Protein AF-A0A956VAQ2-F1 (afdb_monomer_lite)

Foldseek 3Di:
DVQLVLLLVLLCVVQVDDQDPLLVVFAPQWAPWADERNKIWTWHQDDVGIKIWMWGCDPNDIAIAIQDPPRQPGDDSPSSSVSNNCNVPVVNHYYQDAQDLVRDDDVVSLVSNLVNDAPVRLQVLCVVLVHHCCNLCVVVVHHSVVSVVLRSCVVNVHDDPCRSVSVVSSSVCSVPVRPD

Structure (mmCIF, N/CA/C/O backbone):
data_AF-A0A956VAQ2-F1
#
_entry.id   AF-A0A956VAQ2-F1
#
loop_
_atom_site.group_PDB
_atom_site.id
_atom_site.type_symbol
_atom_site.label_atom_id
_atom_site.label_alt_id
_atom_site.label_comp_id
_atom_site.label_asym_id
_atom_site.label_entity_id
_atom_site.label_seq_id
_atom_site.pdbx_PDB_ins_code
_atom_site.Cartn_x
_atom_site.Cartn_y
_atom_site.Cartn_z
_atom_site.occupancy
_atom_site.B_iso_or_equiv
_atom_site.auth_seq_id
_atom_site.auth_comp_id
_atom_site.auth_asym_id
_atom_site.auth_atom_id
_atom_site.pdbx_PDB_model_num
ATOM 1 N N . MET A 1 1 ? -11.933 0.840 -15.851 1.00 62.62 1 MET A N 1
ATOM 2 C CA . MET A 1 1 ? -11.370 1.275 -17.155 1.00 62.62 1 MET A CA 1
ATOM 3 C C . MET A 1 1 ? -10.755 2.674 -17.082 1.00 62.62 1 MET A C 1
ATOM 5 O O . MET A 1 1 ? -9.579 2.789 -17.390 1.00 62.62 1 MET A O 1
ATOM 9 N N . LEU A 1 2 ? -11.475 3.710 -16.623 1.00 76.31 2 LEU A N 1
ATOM 10 C CA . LEU A 1 2 ? -10.918 5.071 -16.467 1.00 76.31 2 LEU A CA 1
ATOM 11 C C . LEU A 1 2 ? -9.720 5.136 -15.500 1.00 76.31 2 LEU A C 1
ATOM 13 O O . LEU A 1 2 ? -8.698 5.720 -15.843 1.00 76.31 2 LEU A O 1
ATOM 17 N N . ASP A 1 3 ? -9.807 4.463 -14.349 1.00 82.88 3 ASP A N 1
ATOM 18 C CA . ASP A 1 3 ? -8.720 4.415 -13.356 1.00 82.88 3 ASP A CA 1
ATOM 19 C C . ASP A 1 3 ? -7.416 3.830 -13.917 1.00 82.88 3 ASP A C 1
ATOM 21 O O . ASP A 1 3 ? -6.329 4.331 -13.633 1.00 82.88 3 ASP A O 1
ATOM 25 N N . LEU A 1 4 ? -7.528 2.793 -14.753 1.00 85.88 4 LEU A N 1
ATOM 26 C CA . LEU A 1 4 ? -6.386 2.150 -15.401 1.00 85.88 4 LEU A CA 1
ATOM 27 C C . LEU A 1 4 ? -5.722 3.094 -16.409 1.00 85.88 4 LEU A C 1
ATOM 29 O O . LEU A 1 4 ? -4.500 3.208 -16.427 1.00 85.88 4 LEU A O 1
ATOM 33 N N . ILE A 1 5 ? -6.527 3.791 -17.216 1.00 90.50 5 ILE A N 1
ATOM 34 C CA . ILE A 1 5 ? -6.043 4.770 -18.197 1.00 90.50 5 ILE A CA 1
ATOM 35 C C . ILE A 1 5 ? -5.336 5.926 -17.481 1.00 90.50 5 ILE A C 1
ATOM 37 O O . ILE A 1 5 ? -4.237 6.308 -17.876 1.00 90.50 5 ILE A O 1
ATOM 41 N N . ALA A 1 6 ? -5.927 6.448 -16.401 1.00 92.19 6 ALA A N 1
ATOM 42 C CA . ALA A 1 6 ? -5.331 7.517 -15.605 1.00 92.19 6 ALA A CA 1
ATOM 43 C C . ALA A 1 6 ? -3.999 7.084 -14.972 1.00 92.19 6 ALA A C 1
ATOM 45 O O . ALA A 1 6 ? -3.013 7.819 -15.040 1.00 92.19 6 ALA A O 1
ATOM 46 N N . LEU A 1 7 ? -3.944 5.871 -14.410 1.00 94.62 7 LEU A N 1
ATOM 47 C CA . LEU A 1 7 ? -2.710 5.316 -13.861 1.00 94.62 7 LEU A CA 1
ATOM 48 C C . LEU A 1 7 ? -1.641 5.142 -14.946 1.00 94.62 7 LEU A C 1
ATOM 50 O O . LEU A 1 7 ? -0.512 5.581 -14.749 1.00 94.62 7 LEU A O 1
ATOM 54 N N . ALA A 1 8 ? -1.982 4.546 -16.091 1.00 94.88 8 ALA A N 1
ATOM 55 C CA . ALA A 1 8 ? -1.051 4.358 -17.203 1.00 94.88 8 ALA A CA 1
ATOM 56 C C . ALA A 1 8 ? -0.506 5.693 -17.724 1.00 94.88 8 ALA A C 1
ATOM 58 O O . ALA A 1 8 ? 0.703 5.823 -17.904 1.00 94.88 8 ALA A O 1
ATOM 59 N N . ALA A 1 9 ? -1.363 6.705 -17.879 1.00 95.12 9 ALA A N 1
ATOM 60 C CA . ALA A 1 9 ? -0.948 8.046 -18.278 1.00 95.12 9 ALA A CA 1
ATOM 61 C C . ALA A 1 9 ? 0.031 8.670 -17.269 1.00 95.12 9 ALA A C 1
ATOM 63 O O . ALA A 1 9 ? 1.083 9.173 -17.664 1.00 95.12 9 ALA A O 1
ATOM 64 N N . ALA A 1 10 ? -0.261 8.581 -15.967 1.00 95.56 10 ALA A N 1
ATOM 65 C CA . ALA A 1 10 ? 0.625 9.095 -14.923 1.00 95.56 10 ALA A CA 1
ATOM 66 C C . ALA A 1 10 ? 1.973 8.350 -14.885 1.00 95.56 10 ALA A C 1
ATOM 68 O O . ALA A 1 10 ? 3.030 8.971 -14.747 1.00 95.56 10 ALA A O 1
ATOM 69 N N . VAL A 1 11 ? 1.953 7.021 -15.039 1.00 95.56 11 VAL A N 1
ATOM 70 C CA . VAL A 1 11 ? 3.163 6.186 -15.107 1.00 95.56 11 VAL A CA 1
ATOM 71 C C . VAL A 1 11 ? 4.004 6.564 -16.327 1.00 95.56 11 VAL A C 1
ATOM 73 O O . VAL A 1 11 ? 5.204 6.793 -16.183 1.00 95.56 11 VAL A O 1
ATOM 76 N N . GLN A 1 12 ? 3.380 6.709 -17.498 1.00 95.56 12 GLN A N 1
ATOM 77 C CA . GLN A 1 12 ? 4.039 7.110 -18.741 1.00 95.56 12 GLN A CA 1
ATOM 78 C C . GLN A 1 12 ? 4.626 8.524 -18.662 1.00 95.56 12 GLN A C 1
ATOM 80 O O . GLN A 1 12 ? 5.703 8.767 -19.202 1.00 95.56 12 GLN A O 1
ATOM 85 N N . GLN A 1 13 ? 3.949 9.453 -17.981 1.00 94.44 13 GLN A N 1
ATOM 86 C CA . GLN A 1 13 ? 4.446 10.811 -17.766 1.00 94.44 13 GLN A CA 1
ATOM 87 C C . GLN A 1 13 ? 5.703 10.814 -16.886 1.00 94.44 13 GLN A C 1
ATOM 89 O O . GLN A 1 13 ? 6.665 11.518 -17.191 1.00 94.44 13 GLN A O 1
ATOM 94 N N . ARG A 1 14 ? 5.705 10.024 -15.804 1.00 93.69 14 ARG A N 1
ATOM 95 C CA . ARG A 1 14 ? 6.823 9.964 -14.852 1.00 93.69 14 ARG A CA 1
ATOM 96 C C . ARG A 1 14 ? 8.023 9.172 -15.380 1.00 93.69 14 ARG A C 1
ATOM 98 O O . ARG A 1 14 ? 9.158 9.568 -15.131 1.00 93.69 14 ARG A O 1
ATOM 105 N N . TRP A 1 15 ? 7.782 8.077 -16.098 1.00 93.38 15 TRP A N 1
ATOM 106 C CA . TRP A 1 15 ? 8.806 7.204 -16.687 1.00 93.38 15 TRP A CA 1
ATOM 107 C C . TRP A 1 15 ? 8.694 7.179 -18.213 1.00 93.38 15 TRP A C 1
ATOM 109 O O . TRP A 1 15 ? 8.488 6.140 -18.835 1.00 93.38 15 TRP A O 1
ATOM 119 N N . SER A 1 16 ? 8.820 8.360 -18.818 1.00 91.12 16 SER A N 1
ATOM 120 C CA . SER A 1 16 ? 8.766 8.544 -20.273 1.00 91.12 16 SER A CA 1
ATOM 121 C C . SER A 1 16 ? 10.058 8.152 -20.992 1.00 91.12 16 SER A C 1
ATOM 123 O O . SER A 1 16 ? 10.037 7.836 -22.181 1.00 91.12 16 SER A O 1
ATOM 125 N N . ALA A 1 17 ? 11.185 8.174 -20.280 1.00 92.00 17 ALA A N 1
ATOM 126 C CA . ALA A 1 17 ? 12.486 7.797 -20.812 1.00 92.00 17 ALA A CA 1
ATOM 127 C C . ALA A 1 17 ? 12.613 6.277 -21.001 1.00 92.00 17 ALA A C 1
ATOM 129 O O . ALA A 1 17 ? 11.835 5.489 -20.465 1.00 92.00 17 ALA A O 1
ATOM 130 N N . ARG A 1 18 ? 13.637 5.856 -21.752 1.00 92.56 18 ARG A N 1
ATOM 131 C CA . ARG A 1 18 ? 14.011 4.437 -21.811 1.00 92.56 18 ARG A CA 1
ATOM 132 C C . ARG A 1 18 ? 14.433 3.948 -20.416 1.00 92.56 18 ARG A C 1
ATOM 134 O O . ARG A 1 18 ? 15.082 4.721 -19.708 1.00 92.56 18 ARG A O 1
ATOM 141 N N . PRO A 1 19 ? 14.140 2.682 -20.061 1.00 94.06 19 PRO A N 1
ATOM 142 C CA . PRO A 1 19 ? 14.542 2.135 -18.774 1.00 94.06 19 PRO A CA 1
ATOM 143 C C . PRO A 1 19 ? 16.055 2.217 -18.573 1.00 94.06 19 PRO A C 1
ATOM 145 O O . PRO A 1 19 ? 16.839 1.976 -19.498 1.00 94.06 19 PRO A O 1
ATOM 148 N N . SER A 1 20 ? 16.479 2.502 -17.345 1.00 94.00 20 SER A N 1
ATOM 149 C CA . SER A 1 20 ? 17.886 2.410 -16.968 1.00 94.00 20 SER A CA 1
ATOM 150 C C . SER A 1 20 ? 18.432 0.981 -17.115 1.00 94.00 20 SE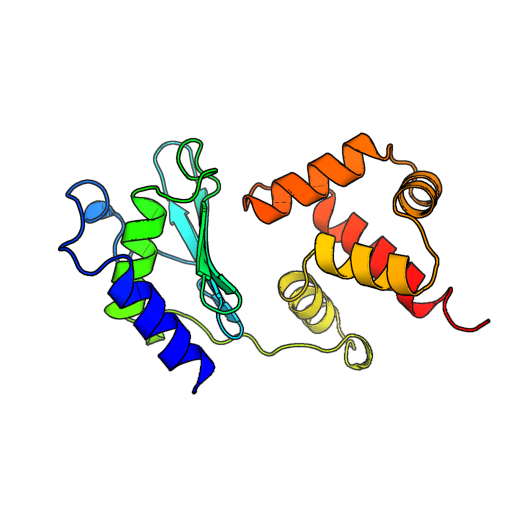R A C 1
ATOM 152 O O . SER A 1 20 ? 17.711 -0.006 -16.952 1.00 94.00 20 SER A O 1
ATOM 154 N N . ALA A 1 21 ? 19.748 0.845 -17.327 1.00 94.44 21 ALA A N 1
ATOM 155 C CA . ALA A 1 21 ? 20.405 -0.466 -17.420 1.00 94.44 21 ALA A CA 1
ATOM 156 C C . ALA A 1 21 ? 20.156 -1.350 -16.182 1.00 94.44 21 ALA A C 1
ATOM 158 O O . ALA A 1 21 ? 20.066 -2.570 -16.292 1.00 94.44 21 ALA A O 1
ATOM 159 N N . LYS A 1 22 ? 20.001 -0.732 -15.001 1.00 92.56 22 LYS A N 1
ATOM 160 C CA . LYS A 1 22 ? 19.682 -1.445 -13.756 1.00 92.56 22 LYS A CA 1
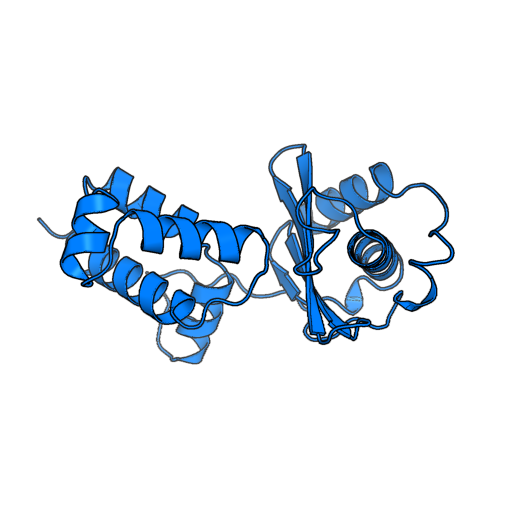ATOM 161 C C . LYS A 1 22 ? 18.226 -1.906 -13.704 1.00 92.56 22 LYS A C 1
ATOM 163 O O . LYS A 1 22 ? 17.969 -2.969 -13.154 1.00 92.56 22 LYS A O 1
ATOM 168 N N . ALA A 1 23 ? 17.285 -1.129 -14.241 1.00 95.06 23 ALA A N 1
ATOM 169 C CA . ALA A 1 23 ? 15.877 -1.518 -14.293 1.00 95.06 23 ALA A CA 1
ATOM 170 C C . ALA A 1 23 ? 15.624 -2.626 -15.320 1.00 95.06 23 ALA A C 1
ATOM 172 O O . ALA A 1 23 ? 14.800 -3.501 -15.066 1.00 95.06 23 ALA A O 1
ATOM 173 N N . GLN A 1 24 ? 16.368 -2.630 -16.431 1.00 95.62 24 GLN A N 1
ATOM 174 C CA . GLN A 1 24 ? 16.180 -3.567 -17.540 1.00 95.62 24 GLN A CA 1
ATOM 175 C C . GLN A 1 24 ? 16.145 -5.038 -17.095 1.00 95.62 24 GLN A C 1
ATOM 177 O O . GLN A 1 24 ? 15.309 -5.796 -17.576 1.00 95.62 24 GLN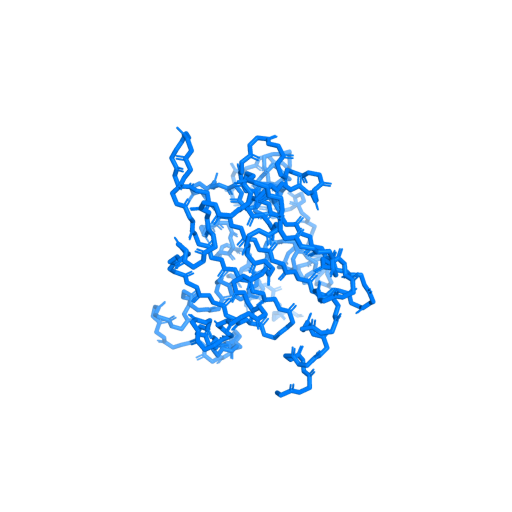 A O 1
ATOM 182 N N . GLY A 1 25 ? 17.000 -5.427 -16.141 1.00 94.81 25 GLY A N 1
ATOM 183 C CA . GLY A 1 25 ? 17.069 -6.801 -15.630 1.00 94.81 25 GLY A CA 1
ATOM 184 C C . GLY A 1 25 ? 15.843 -7.266 -14.834 1.00 94.81 25 GLY A C 1
ATOM 185 O O . GLY A 1 25 ? 15.691 -8.462 -14.611 1.00 94.81 25 GLY A O 1
ATOM 186 N N . TYR A 1 26 ? 14.964 -6.351 -14.420 1.00 96.69 26 TYR A N 1
ATOM 187 C CA . TYR A 1 26 ? 13.772 -6.658 -13.622 1.00 96.69 26 TYR A CA 1
ATOM 188 C C . TYR A 1 26 ? 12.462 -6.542 -14.411 1.00 96.69 26 TYR A C 1
ATOM 190 O O . TYR A 1 26 ? 11.412 -6.942 -13.908 1.00 96.69 26 TYR A O 1
ATOM 198 N N . ILE A 1 27 ? 12.486 -5.984 -15.625 1.00 97.12 27 ILE A N 1
ATOM 199 C CA . ILE A 1 27 ? 11.273 -5.811 -16.435 1.00 97.12 27 ILE A CA 1
ATOM 200 C C . ILE A 1 27 ? 10.696 -7.187 -16.784 1.00 97.12 27 ILE A C 1
ATOM 202 O O . ILE A 1 27 ? 11.414 -8.071 -17.247 1.00 97.12 27 ILE A O 1
ATOM 206 N N . GLY A 1 28 ? 9.399 -7.374 -16.531 1.00 95.38 28 GLY A N 1
ATOM 207 C CA . GLY A 1 28 ? 8.699 -8.645 -16.738 1.00 95.38 28 GLY A CA 1
ATOM 208 C C . GLY A 1 28 ? 8.990 -9.728 -15.689 1.00 95.38 28 GLY A C 1
ATOM 209 O O . GLY A 1 28 ? 8.401 -10.798 -15.759 1.00 95.38 28 GLY A O 1
ATOM 210 N N . GLN A 1 29 ? 9.842 -9.466 -14.690 1.00 97.00 29 GLN A N 1
ATOM 211 C CA . GLN A 1 29 ? 10.218 -10.440 -13.646 1.00 97.00 29 GLN A CA 1
ATOM 212 C C . GLN A 1 29 ? 9.331 -10.361 -12.389 1.00 97.00 29 GLN A C 1
ATOM 214 O O . GLN A 1 29 ? 9.672 -10.890 -11.328 1.00 97.00 29 GLN A O 1
ATOM 219 N N . PHE A 1 30 ? 8.209 -9.646 -12.474 1.00 97.81 30 PHE A N 1
ATOM 220 C CA . PHE A 1 30 ? 7.312 -9.424 -11.348 1.00 97.81 30 PHE A CA 1
ATOM 221 C C . PHE A 1 30 ? 6.325 -10.580 -11.174 1.00 97.81 30 PHE A C 1
ATOM 223 O O . PHE A 1 30 ? 5.754 -11.080 -12.139 1.00 97.81 30 PHE A O 1
ATOM 230 N N . PHE A 1 31 ? 6.077 -10.957 -9.923 1.00 96.75 31 PHE A N 1
ATOM 231 C CA . PHE A 1 31 ? 5.110 -11.981 -9.528 1.00 96.75 31 PHE A CA 1
ATOM 232 C C . PHE A 1 31 ? 4.206 -11.463 -8.405 1.00 96.75 31 PHE A C 1
ATOM 234 O O . PHE A 1 31 ? 4.456 -10.396 -7.844 1.00 96.75 31 PHE A O 1
ATOM 241 N N . GLU A 1 32 ? 3.131 -12.197 -8.092 1.00 94.50 32 GLU A N 1
ATOM 242 C CA . GLU A 1 32 ? 2.076 -11.724 -7.175 1.00 94.50 32 GLU A CA 1
ATOM 243 C C . GLU A 1 32 ? 1.596 -10.302 -7.531 1.00 94.50 32 GLU A C 1
ATOM 245 O O . GLU A 1 32 ? 1.492 -9.400 -6.696 1.00 94.50 32 GLU A O 1
ATOM 250 N N . THR A 1 33 ? 1.367 -10.094 -8.823 1.00 95.31 33 THR A N 1
ATOM 251 C CA . THR A 1 33 ? 0.921 -8.834 -9.405 1.00 95.31 33 THR A CA 1
ATOM 252 C C . THR A 1 33 ? -0.553 -8.595 -9.103 1.00 95.31 33 THR A C 1
ATOM 254 O O . THR A 1 33 ? -1.401 -9.483 -9.213 1.00 95.31 33 THR A O 1
ATOM 257 N N . SER A 1 34 ? -0.873 -7.361 -8.742 1.00 93.88 34 SER A N 1
ATOM 258 C CA . SER A 1 34 ? -2.228 -6.923 -8.427 1.00 93.88 34 SER A CA 1
ATOM 259 C C . SER A 1 34 ? -2.469 -5.526 -8.973 1.00 93.88 34 SER A C 1
ATOM 261 O O . SER A 1 34 ? -1.577 -4.675 -8.948 1.00 93.88 34 SER A O 1
ATOM 263 N N . LEU A 1 35 ? -3.692 -5.301 -9.436 1.00 93.00 35 LEU A N 1
ATOM 264 C CA . LEU A 1 35 ? -4.247 -4.000 -9.769 1.00 93.00 35 LEU A CA 1
ATOM 265 C C . LEU A 1 35 ? -5.470 -3.778 -8.881 1.00 93.00 35 LEU A C 1
ATOM 267 O O . LEU A 1 35 ? -6.410 -4.564 -8.909 1.00 93.00 35 LEU A O 1
ATOM 271 N N . LEU A 1 36 ? -5.473 -2.694 -8.117 1.00 89.88 36 LEU A N 1
ATOM 272 C CA . LEU A 1 36 ? -6.614 -2.269 -7.321 1.00 89.88 36 LEU A CA 1
ATOM 273 C C . LEU A 1 36 ? -6.846 -0.779 -7.562 1.00 89.88 36 LEU A C 1
ATOM 275 O O . LEU A 1 36 ? -6.065 0.057 -7.101 1.00 89.88 36 LEU A O 1
ATOM 279 N N . LYS A 1 37 ? -7.922 -0.447 -8.283 1.00 88.94 37 LYS A N 1
ATOM 280 C CA . LYS A 1 37 ? -8.236 0.926 -8.716 1.00 88.94 37 LYS A CA 1
ATOM 281 C C . LYS A 1 37 ? -7.039 1.561 -9.440 1.00 88.94 37 LYS A C 1
ATOM 283 O O . LYS A 1 37 ? -6.575 1.044 -10.450 1.00 88.94 37 LYS A O 1
ATOM 288 N N . THR A 1 38 ? -6.506 2.651 -8.898 1.00 92.94 38 THR A N 1
ATOM 289 C CA . THR A 1 38 ? -5.363 3.405 -9.418 1.00 92.94 38 THR A CA 1
ATOM 290 C C . THR A 1 38 ? -4.030 2.986 -8.787 1.00 92.94 38 THR A C 1
ATOM 292 O O . THR A 1 38 ? -3.088 3.779 -8.725 1.00 92.94 38 THR A O 1
ATOM 295 N N . LYS A 1 39 ? -3.925 1.748 -8.290 1.00 93.81 39 LYS A N 1
ATOM 296 C CA . LYS A 1 39 ? -2.708 1.200 -7.684 1.00 93.81 39 LYS A CA 1
ATOM 297 C C . LYS A 1 39 ? -2.349 -0.149 -8.288 1.00 93.81 39 LYS A C 1
ATOM 299 O O . LYS A 1 39 ? -3.166 -1.063 -8.282 1.00 93.81 39 LYS A O 1
ATOM 304 N N . ILE A 1 40 ? -1.091 -0.305 -8.679 1.00 95.62 40 ILE A N 1
ATOM 305 C CA . ILE A 1 40 ? -0.488 -1.608 -8.961 1.00 95.62 40 ILE A CA 1
ATOM 306 C C . ILE A 1 40 ? 0.504 -1.985 -7.868 1.00 95.62 40 ILE A C 1
ATOM 308 O O . ILE A 1 40 ? 1.212 -1.131 -7.329 1.00 95.62 40 ILE A O 1
ATOM 312 N N . SER A 1 41 ? 0.557 -3.268 -7.522 1.00 95.38 41 SER A N 1
ATOM 313 C CA . SER A 1 41 ? 1.568 -3.823 -6.618 1.00 95.38 41 SER A CA 1
ATOM 314 C C . SER A 1 41 ? 2.079 -5.152 -7.146 1.00 95.38 41 SER A C 1
ATOM 316 O O . SER A 1 41 ? 1.330 -5.899 -7.768 1.00 95.38 41 SER A O 1
ATOM 318 N N . ALA A 1 42 ? 3.340 -5.456 -6.874 1.00 96.56 42 ALA A N 1
ATOM 319 C CA . ALA A 1 42 ? 3.938 -6.737 -7.211 1.00 96.56 42 ALA A CA 1
ATOM 320 C C . ALA A 1 42 ? 5.130 -7.051 -6.301 1.00 96.56 42 ALA A C 1
ATOM 322 O O . ALA A 1 42 ? 5.599 -6.205 -5.527 1.00 96.56 42 ALA A O 1
ATOM 323 N N . LYS A 1 43 ? 5.638 -8.275 -6.418 1.00 96.94 43 LYS A N 1
ATOM 324 C CA . LYS A 1 43 ? 6.902 -8.715 -5.840 1.00 96.94 43 LYS A CA 1
ATOM 325 C C . LYS A 1 43 ? 7.936 -8.966 -6.932 1.00 96.94 43 LYS A C 1
ATOM 327 O O . LYS A 1 43 ? 7.588 -9.311 -8.056 1.00 96.94 43 LYS A O 1
ATOM 332 N N . VAL A 1 44 ? 9.206 -8.797 -6.587 1.00 97.06 44 VAL A N 1
ATOM 333 C CA . VAL A 1 44 ? 10.341 -9.107 -7.463 1.00 97.06 44 VAL A CA 1
ATOM 334 C C . VAL A 1 44 ? 11.504 -9.639 -6.634 1.00 97.06 44 VAL A C 1
ATOM 336 O O . VAL A 1 44 ? 11.727 -9.186 -5.508 1.00 97.06 44 VAL A O 1
ATOM 339 N N . GLN A 1 45 ? 12.239 -10.611 -7.172 1.00 97.12 45 GLN A N 1
ATOM 340 C CA . GLN A 1 45 ? 13.476 -11.084 -6.559 1.00 97.12 45 GLN A CA 1
ATOM 341 C C . GLN A 1 45 ? 14.570 -10.037 -6.777 1.00 97.12 45 GLN A C 1
ATOM 343 O O . GLN A 1 45 ? 14.909 -9.738 -7.916 1.00 97.12 45 GLN A O 1
ATOM 348 N N . GLY A 1 46 ? 15.123 -9.490 -5.697 1.00 92.44 46 GLY A N 1
ATOM 349 C CA . GLY A 1 46 ? 16.267 -8.586 -5.745 1.00 92.44 46 GLY A CA 1
ATOM 350 C C . GLY A 1 46 ? 17.488 -9.147 -5.018 1.00 92.44 46 GLY A C 1
ATOM 351 O O . GLY A 1 46 ? 17.491 -10.281 -4.533 1.00 92.44 46 GLY A O 1
ATOM 352 N N . ASN A 1 47 ? 18.529 -8.320 -4.912 1.00 89.50 47 ASN A N 1
ATOM 353 C CA . ASN A 1 47 ? 19.838 -8.729 -4.382 1.00 89.50 47 ASN A CA 1
ATOM 354 C C . ASN A 1 47 ? 19.818 -9.195 -2.917 1.00 89.50 47 ASN A C 1
ATOM 356 O O . ASN A 1 47 ? 20.646 -10.011 -2.530 1.00 89.50 47 ASN A O 1
ATOM 360 N N . HIS A 1 48 ? 18.897 -8.680 -2.096 1.00 89.38 48 HIS A N 1
ATOM 361 C CA . HIS A 1 48 ? 18.796 -9.037 -0.673 1.00 89.38 48 HIS A CA 1
ATOM 362 C C . HIS A 1 48 ? 17.464 -9.718 -0.335 1.00 89.38 48 HIS A C 1
ATOM 364 O O . HIS A 1 48 ? 16.948 -9.562 0.770 1.00 89.38 48 HIS A O 1
ATOM 370 N N . GLY A 1 49 ? 16.886 -10.439 -1.299 1.00 92.75 49 GLY A N 1
ATOM 371 C CA . GLY A 1 49 ? 15.620 -11.148 -1.141 1.00 92.75 49 GLY A CA 1
ATOM 372 C C . GLY A 1 49 ? 14.478 -10.529 -1.941 1.00 92.75 49 GLY A C 1
ATOM 373 O O . GLY A 1 49 ? 14.684 -9.740 -2.863 1.00 92.75 49 GLY A O 1
ATOM 374 N N . VAL A 1 50 ? 13.256 -10.918 -1.589 1.00 94.88 50 VAL A N 1
ATOM 375 C CA . VAL A 1 50 ? 12.048 -10.492 -2.296 1.00 94.88 50 VAL A CA 1
ATOM 376 C C . VAL A 1 50 ? 11.639 -9.089 -1.858 1.00 94.88 50 VAL A C 1
ATOM 378 O O . VAL A 1 50 ? 11.383 -8.837 -0.678 1.00 94.88 50 VAL A O 1
ATOM 381 N N . TYR A 1 51 ? 11.517 -8.180 -2.822 1.00 94.25 51 TYR A N 1
ATOM 382 C CA . TYR A 1 51 ? 11.010 -6.833 -2.593 1.00 94.25 51 TYR A CA 1
ATOM 383 C C . TYR A 1 51 ? 9.558 -6.704 -3.022 1.00 94.25 51 TYR A C 1
ATOM 385 O O . TYR A 1 51 ? 9.153 -7.243 -4.048 1.00 94.25 51 TYR A O 1
ATOM 393 N N . ARG A 1 52 ? 8.785 -5.938 -2.249 1.00 94.75 52 ARG A N 1
ATOM 394 C CA . ARG A 1 52 ? 7.423 -5.533 -2.592 1.00 94.75 52 ARG A CA 1
ATOM 395 C C . ARG A 1 52 ? 7.458 -4.113 -3.145 1.00 94.75 52 ARG A C 1
ATOM 397 O O . ARG A 1 52 ? 7.976 -3.197 -2.501 1.00 94.75 52 ARG A O 1
ATOM 404 N N . VAL A 1 53 ? 6.888 -3.940 -4.327 1.00 95.31 53 VAL A N 1
ATOM 405 C CA . VAL A 1 53 ? 6.916 -2.699 -5.103 1.00 95.31 53 VAL A CA 1
ATOM 406 C C . VAL A 1 53 ? 5.487 -2.300 -5.434 1.00 95.31 53 VAL A C 1
ATOM 408 O O . VAL A 1 53 ? 4.662 -3.161 -5.735 1.00 95.31 53 VAL A O 1
ATOM 411 N N . SER A 1 54 ? 5.172 -1.012 -5.364 1.00 95.00 54 SER A N 1
ATOM 412 C CA . SER A 1 54 ? 3.866 -0.499 -5.764 1.00 95.00 54 SER A CA 1
ATOM 413 C C . SER A 1 54 ? 3.960 0.893 -6.372 1.00 95.00 54 SER A C 1
ATOM 415 O O . SER A 1 54 ? 4.811 1.695 -5.980 1.00 95.00 54 SER A O 1
ATOM 417 N N . LEU A 1 55 ? 3.061 1.160 -7.319 1.00 95.38 55 LEU A N 1
ATOM 418 C CA . LEU A 1 55 ? 2.795 2.479 -7.887 1.00 95.38 55 LEU A CA 1
ATOM 419 C C . LEU A 1 55 ? 1.327 2.807 -7.627 1.00 95.38 55 LEU A C 1
ATOM 421 O O . LEU A 1 55 ? 0.465 1.967 -7.881 1.00 95.38 55 LEU A O 1
ATOM 425 N N . ALA A 1 56 ? 1.039 3.993 -7.102 1.00 93.88 56 ALA A N 1
ATOM 426 C CA . ALA A 1 56 ? -0.318 4.419 -6.779 1.00 93.88 56 ALA A CA 1
ATOM 427 C C . ALA A 1 56 ? -0.534 5.870 -7.200 1.00 93.88 56 ALA A C 1
ATOM 429 O O . ALA A 1 56 ? 0.202 6.752 -6.766 1.00 93.88 56 ALA A O 1
ATOM 430 N N . LEU A 1 57 ? -1.559 6.127 -8.004 1.00 94.06 57 LEU A N 1
ATOM 431 C CA . LEU A 1 57 ? -1.981 7.486 -8.321 1.00 94.06 57 LEU A CA 1
ATOM 432 C C . LEU A 1 57 ? -2.957 7.971 -7.237 1.00 94.06 57 LEU A C 1
ATOM 434 O O . LEU A 1 57 ? -4.049 7.414 -7.075 1.00 94.06 57 LEU A O 1
ATOM 438 N N . ARG A 1 58 ? -2.549 9.002 -6.487 1.00 88.56 58 ARG A N 1
ATOM 439 C CA . ARG A 1 58 ? -3.353 9.692 -5.469 1.00 88.56 58 ARG A CA 1
ATOM 440 C C . ARG A 1 58 ? -3.654 11.114 -5.935 1.00 88.56 58 ARG A C 1
ATOM 442 O O . ARG A 1 58 ? -2.785 11.981 -5.919 1.00 88.56 58 ARG A O 1
ATOM 449 N N . GLY A 1 59 ? -4.896 11.359 -6.349 1.00 86.56 59 GLY A N 1
ATOM 450 C CA . GLY A 1 59 ? -5.239 12.619 -7.009 1.00 86.56 59 GLY A CA 1
ATOM 451 C C . GLY A 1 59 ? -4.446 12.755 -8.309 1.00 86.56 59 GLY A C 1
ATOM 452 O O . GLY A 1 59 ? -4.575 11.909 -9.188 1.00 86.56 59 GLY A O 1
ATOM 453 N N . SER A 1 60 ? -3.608 13.787 -8.411 1.00 85.56 60 SER A N 1
ATOM 454 C CA . SER A 1 60 ? -2.706 14.008 -9.550 1.00 85.56 60 SER A CA 1
ATOM 455 C C . SER A 1 60 ? -1.274 13.509 -9.324 1.00 85.56 60 SER A C 1
ATOM 457 O O . SER A 1 60 ? -0.448 13.626 -10.226 1.00 85.56 60 SER A O 1
ATOM 459 N N . GLU A 1 61 ? -0.942 12.996 -8.136 1.00 90.88 61 GLU A N 1
ATOM 460 C CA . GLU A 1 61 ? 0.424 12.599 -7.791 1.00 90.88 61 GLU A CA 1
ATOM 461 C C . GLU A 1 61 ? 0.608 11.082 -7.891 1.00 90.88 61 GLU A C 1
ATOM 463 O O . GLU A 1 61 ? -0.127 10.301 -7.282 1.00 90.88 61 GLU A O 1
ATOM 468 N N . LEU A 1 62 ? 1.617 10.655 -8.656 1.00 93.19 62 LEU A N 1
ATOM 469 C CA . LEU A 1 62 ? 2.012 9.254 -8.732 1.00 93.19 62 LEU A CA 1
ATOM 470 C C . LEU A 1 62 ? 3.024 8.935 -7.633 1.00 93.19 62 LEU A C 1
ATOM 472 O O . LEU A 1 62 ? 4.194 9.303 -7.733 1.00 93.19 62 LEU A O 1
ATOM 476 N N . GLU A 1 63 ? 2.600 8.188 -6.624 1.00 92.69 63 GLU A N 1
ATOM 477 C CA . GLU A 1 63 ? 3.468 7.664 -5.578 1.00 92.69 63 GLU A CA 1
ATOM 478 C C . GLU A 1 63 ? 4.118 6.350 -6.015 1.00 92.69 63 GLU A C 1
ATOM 480 O O . GLU A 1 63 ? 3.474 5.476 -6.595 1.00 92.69 63 GLU A O 1
ATOM 485 N N . ALA A 1 64 ? 5.389 6.175 -5.662 1.00 93.50 64 ALA A N 1
ATOM 486 C CA . ALA A 1 64 ? 6.116 4.930 -5.857 1.00 93.50 64 ALA A CA 1
ATOM 487 C C . ALA A 1 64 ? 6.688 4.466 -4.524 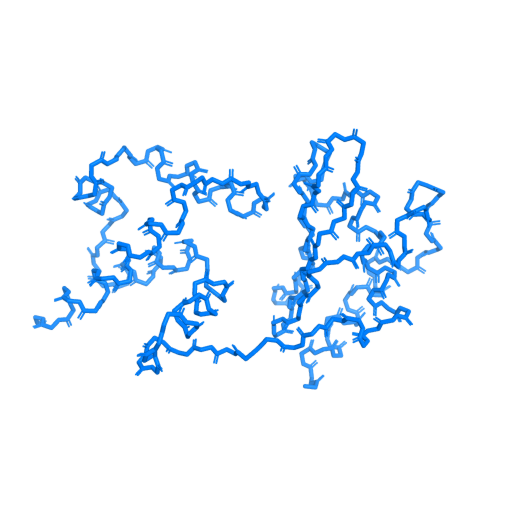1.00 93.50 64 ALA A C 1
ATOM 489 O O . ALA A 1 64 ? 7.246 5.268 -3.773 1.00 93.50 64 ALA A O 1
ATOM 490 N N . ARG A 1 65 ? 6.559 3.179 -4.209 1.00 93.00 65 ARG A N 1
ATOM 491 C CA . ARG A 1 65 ? 7.088 2.603 -2.969 1.00 93.00 65 ARG A CA 1
ATOM 492 C C . ARG A 1 65 ? 7.748 1.274 -3.269 1.00 93.00 65 ARG A C 1
ATOM 494 O O . ARG A 1 65 ? 7.205 0.442 -3.990 1.00 93.00 65 ARG A O 1
ATOM 501 N N . CYS A 1 66 ? 8.912 1.048 -2.681 1.00 93.62 66 CYS A N 1
ATOM 502 C CA . CYS A 1 66 ? 9.587 -0.237 -2.740 1.00 93.62 66 CYS A CA 1
ATOM 503 C C . CYS A 1 66 ? 10.178 -0.563 -1.373 1.00 93.62 66 CYS A C 1
ATOM 505 O O . CYS A 1 66 ? 10.720 0.313 -0.701 1.00 93.62 66 CYS A O 1
ATOM 507 N N . SER A 1 67 ? 10.084 -1.830 -0.975 1.00 92.25 67 SER A N 1
ATOM 508 C CA . SER A 1 67 ? 10.622 -2.304 0.299 1.00 92.25 67 SER A CA 1
ATOM 509 C C . SER A 1 67 ? 12.149 -2.436 0.312 1.00 92.25 67 SER A C 1
ATOM 511 O O . SER A 1 67 ? 12.717 -2.721 1.367 1.00 92.25 67 SER A O 1
ATOM 513 N N . CYS A 1 68 ? 12.827 -2.223 -0.824 1.00 90.88 68 CYS A N 1
ATOM 514 C CA . CYS A 1 68 ? 14.285 -2.169 -0.858 1.00 90.88 68 CYS A CA 1
ATOM 515 C C . CYS A 1 68 ? 14.814 -0.951 -0.082 1.00 90.88 68 CYS A C 1
ATOM 517 O O . CYS A 1 68 ? 14.111 0.038 0.133 1.00 90.88 68 CYS A O 1
ATOM 519 N N . TYR A 1 69 ? 16.081 -1.004 0.328 1.00 84.44 69 TYR A N 1
ATOM 520 C CA . TYR A 1 69 ? 16.680 0.048 1.155 1.00 84.44 69 TYR A CA 1
ATOM 521 C C . TYR A 1 69 ? 16.780 1.412 0.444 1.00 84.44 69 TYR A C 1
ATOM 523 O O . TYR A 1 69 ? 16.794 2.436 1.116 1.00 84.44 69 TYR A O 1
ATOM 531 N N . ILE A 1 70 ? 16.800 1.427 -0.897 1.00 83.19 70 ILE A N 1
ATOM 532 C CA . ILE A 1 70 ? 16.855 2.644 -1.730 1.00 83.19 70 ILE A CA 1
ATOM 533 C C . ILE A 1 70 ? 15.457 3.244 -1.938 1.00 83.19 70 ILE A C 1
ATOM 535 O O . ILE A 1 70 ? 15.274 4.454 -1.942 1.00 83.19 70 ILE A O 1
ATOM 539 N N . GLY A 1 71 ? 14.451 2.395 -2.150 1.00 71.69 71 GLY A N 1
ATOM 540 C CA . GLY A 1 71 ? 13.160 2.795 -2.710 1.00 71.69 71 GLY A CA 1
ATOM 541 C C . GLY A 1 71 ? 12.155 3.370 -1.714 1.00 71.69 71 GLY A C 1
ATOM 542 O O . GLY A 1 71 ? 10.984 3.524 -2.068 1.00 71.69 71 GLY A O 1
ATOM 543 N N . ALA A 1 72 ? 12.585 3.687 -0.489 1.00 62.19 72 ALA A N 1
ATOM 544 C CA . ALA A 1 72 ? 11.726 4.297 0.524 1.00 62.19 72 ALA A CA 1
ATOM 545 C C . ALA A 1 72 ? 11.251 5.708 0.116 1.00 62.19 72 ALA A C 1
ATOM 547 O O . ALA A 1 72 ? 10.102 6.063 0.400 1.00 62.19 72 ALA A O 1
ATOM 548 N N . ASP A 1 73 ? 12.090 6.449 -0.619 1.00 64.06 73 ASP A N 1
ATOM 549 C CA . ASP A 1 73 ? 11.880 7.863 -0.973 1.00 64.06 73 ASP A CA 1
ATOM 550 C C . ASP A 1 73 ? 11.360 8.073 -2.404 1.00 64.06 73 ASP A C 1
ATOM 552 O O . ASP A 1 73 ? 11.434 9.161 -2.966 1.00 64.06 73 ASP A O 1
ATOM 556 N N . GLY A 1 74 ? 10.781 7.032 -3.008 1.00 68.12 74 GLY A N 1
ATOM 557 C CA . GLY A 1 74 ? 9.963 7.205 -4.207 1.00 68.12 74 GLY A CA 1
ATOM 558 C C . GLY A 1 74 ? 10.667 7.023 -5.546 1.00 68.12 74 GLY A C 1
ATOM 559 O O . GLY A 1 74 ? 10.028 7.239 -6.572 1.00 68.12 74 GLY A O 1
ATOM 560 N N . TYR A 1 75 ? 11.922 6.575 -5.583 1.00 81.81 75 TYR A N 1
ATOM 561 C CA . TYR A 1 75 ? 12.548 6.104 -6.821 1.00 81.81 75 TYR A CA 1
ATOM 562 C C . TYR A 1 75 ? 13.575 4.998 -6.547 1.00 81.81 75 TYR A C 1
ATOM 564 O O . TYR A 1 75 ? 14.476 5.137 -5.726 1.00 81.81 75 TYR A O 1
ATOM 572 N N . CYS A 1 76 ? 13.438 3.875 -7.249 1.00 92.69 76 CYS A N 1
ATOM 573 C CA . CYS A 1 76 ? 14.458 2.835 -7.357 1.00 92.69 76 CYS A CA 1
ATOM 574 C C . CYS A 1 76 ? 14.280 2.108 -8.694 1.00 92.69 76 CYS A C 1
ATOM 576 O O . CYS A 1 76 ? 13.202 2.168 -9.289 1.00 92.69 76 CYS A O 1
ATOM 578 N N . HIS A 1 77 ? 15.296 1.364 -9.132 1.00 95.00 77 HIS A N 1
ATOM 579 C CA . HIS A 1 77 ? 15.227 0.615 -10.391 1.00 95.00 77 HIS A CA 1
ATOM 580 C C . HIS A 1 77 ? 14.106 -0.438 -10.406 1.00 95.00 77 HIS A C 1
ATOM 582 O O . HIS A 1 77 ? 13.584 -0.739 -11.470 1.00 95.00 77 HIS A O 1
ATOM 588 N N . HIS A 1 78 ? 13.668 -0.955 -9.250 1.00 95.94 78 HIS A N 1
ATOM 589 C CA . HIS A 1 78 ? 12.498 -1.838 -9.196 1.00 95.94 78 HIS A CA 1
ATOM 590 C C . HIS A 1 78 ? 11.185 -1.090 -9.471 1.00 95.94 78 HIS A C 1
ATOM 592 O O . HIS A 1 78 ? 10.296 -1.637 -10.107 1.00 95.94 78 HIS A O 1
ATOM 598 N N . ALA A 1 79 ? 11.041 0.152 -8.997 1.00 95.88 79 ALA A N 1
ATOM 599 C CA . ALA A 1 79 ? 9.847 0.958 -9.261 1.00 95.88 79 ALA A CA 1
ATOM 600 C C . ALA A 1 79 ? 9.782 1.382 -10.736 1.00 95.88 79 ALA A C 1
ATOM 602 O O . ALA A 1 79 ? 8.728 1.282 -11.354 1.00 95.88 79 ALA A O 1
ATOM 603 N N . GLU A 1 80 ? 10.924 1.775 -11.305 1.00 96.19 80 GLU A N 1
ATOM 604 C CA . GLU A 1 80 ? 11.072 2.019 -12.744 1.00 96.19 80 GLU A CA 1
ATOM 605 C C . GLU A 1 80 ? 10.758 0.754 -13.561 1.00 96.19 80 GLU A C 1
ATOM 607 O O . GLU A 1 80 ? 9.958 0.795 -14.492 1.00 96.19 80 GLU A O 1
ATOM 612 N N . ALA A 1 81 ? 11.313 -0.401 -13.185 1.00 97.38 81 ALA A N 1
ATOM 613 C CA . ALA A 1 81 ? 11.025 -1.658 -13.869 1.00 97.38 81 ALA A CA 1
ATOM 614 C C . ALA A 1 81 ? 9.546 -2.056 -13.769 1.00 97.38 81 ALA A C 1
ATOM 616 O O . ALA A 1 81 ? 8.985 -2.560 -14.742 1.00 97.38 81 ALA A O 1
ATOM 617 N N . LEU A 1 82 ? 8.897 -1.811 -12.623 1.00 97.50 82 LEU A N 1
ATOM 618 C CA . LEU A 1 82 ? 7.467 -2.062 -12.450 1.00 97.50 82 LEU A CA 1
ATOM 619 C C . LEU A 1 82 ? 6.638 -1.171 -13.381 1.00 97.50 82 LEU A C 1
ATOM 621 O O . LEU A 1 82 ? 5.717 -1.668 -14.022 1.00 97.50 82 LEU A O 1
ATOM 625 N N . ALA A 1 83 ? 6.998 0.113 -13.494 1.00 97.25 83 ALA A N 1
ATOM 626 C CA . ALA A 1 83 ? 6.369 1.052 -14.420 1.00 97.25 83 ALA A CA 1
ATOM 627 C C . ALA A 1 83 ? 6.443 0.545 -15.866 1.00 97.25 83 ALA A C 1
ATOM 629 O O . ALA A 1 83 ? 5.416 0.423 -16.530 1.00 97.25 83 ALA A O 1
ATOM 630 N N . HIS A 1 84 ? 7.633 0.169 -16.337 1.00 97.81 84 HIS A N 1
ATOM 631 C CA . HIS A 1 84 ? 7.796 -0.347 -17.697 1.00 97.81 84 HIS A CA 1
ATOM 632 C C . HIS A 1 84 ? 7.130 -1.711 -17.913 1.00 97.81 84 HIS A C 1
ATOM 634 O O . HIS A 1 84 ? 6.596 -1.960 -18.992 1.00 97.81 84 HIS A O 1
ATOM 640 N N . SER A 1 85 ? 7.109 -2.579 -16.898 1.00 97.69 85 SER A N 1
ATOM 641 C CA . SER A 1 85 ? 6.381 -3.854 -16.972 1.00 97.69 85 SER A CA 1
ATOM 642 C C . SER A 1 85 ? 4.880 -3.613 -17.119 1.00 97.69 85 SER A C 1
ATOM 644 O O . SER A 1 85 ? 4.248 -4.215 -17.973 1.00 97.69 85 SER A O 1
ATOM 646 N N . PHE A 1 86 ? 4.322 -2.667 -16.364 1.00 97.25 86 PHE A N 1
ATOM 647 C CA . PHE A 1 86 ? 2.914 -2.289 -16.466 1.00 97.25 86 PHE A CA 1
ATOM 648 C C . PHE A 1 86 ? 2.546 -1.656 -17.808 1.00 97.25 86 PHE A C 1
ATOM 650 O O . PHE A 1 86 ? 1.500 -1.977 -18.361 1.00 97.25 86 PHE A O 1
ATOM 657 N N . LEU A 1 87 ? 3.402 -0.789 -18.352 1.00 96.19 87 LEU A N 1
ATOM 658 C CA . LEU A 1 87 ? 3.156 -0.161 -19.653 1.00 96.19 87 LEU A CA 1
ATOM 659 C C . LEU A 1 87 ? 3.264 -1.150 -20.823 1.00 96.19 87 LEU A C 1
ATOM 661 O O . LEU A 1 87 ? 2.571 -0.981 -21.820 1.00 96.19 87 LEU A O 1
ATOM 665 N N . SER A 1 88 ? 4.139 -2.156 -20.719 1.00 95.38 88 SER A N 1
ATOM 666 C CA . SER A 1 88 ? 4.374 -3.127 -21.798 1.00 95.38 88 SER A CA 1
ATOM 667 C C . SER A 1 88 ? 3.481 -4.365 -21.730 1.00 95.38 88 SER A C 1
ATOM 669 O O . SER A 1 88 ? 3.142 -4.905 -22.777 1.00 95.38 88 SER A O 1
ATOM 671 N N . GLN A 1 89 ? 3.123 -4.812 -20.524 1.00 94.31 89 GLN A N 1
ATOM 672 C CA . GLN A 1 89 ? 2.362 -6.038 -20.259 1.00 94.31 89 GLN A CA 1
ATOM 673 C C . GLN A 1 89 ? 1.293 -5.784 -19.177 1.00 94.31 89 GLN A C 1
ATOM 675 O O . GLN A 1 89 ? 1.343 -6.382 -18.098 1.00 94.31 89 GLN A O 1
ATOM 680 N N . PRO A 1 90 ? 0.335 -4.860 -19.386 1.00 92.56 90 PRO A N 1
ATOM 681 C CA . PRO A 1 90 ? -0.677 -4.531 -18.378 1.00 92.56 90 PRO A CA 1
ATOM 682 C C . PRO A 1 90 ? -1.518 -5.743 -17.944 1.00 92.56 90 PRO A C 1
ATOM 684 O O . PRO A 1 90 ? -1.955 -5.811 -16.795 1.00 92.56 90 PRO A O 1
ATOM 687 N N . GLU A 1 91 ? -1.703 -6.730 -18.821 1.00 91.19 91 GLU A N 1
ATOM 688 C CA . GLU A 1 91 ? -2.436 -7.973 -18.575 1.00 91.19 91 GLU A CA 1
ATOM 689 C C . GLU A 1 91 ? -1.806 -8.869 -17.501 1.00 91.19 91 GLU A C 1
ATOM 691 O O . GLU A 1 91 ? -2.502 -9.703 -16.918 1.00 91.19 91 GLU A O 1
ATOM 696 N N . MET A 1 92 ? -0.517 -8.683 -17.182 1.00 93.19 92 MET A N 1
ATOM 697 C CA . MET A 1 92 ? 0.111 -9.415 -16.082 1.00 93.19 92 MET A CA 1
ATOM 698 C C . MET A 1 92 ? -0.469 -8.997 -14.723 1.00 93.19 92 MET A C 1
ATOM 700 O O . MET A 1 92 ? -0.346 -9.747 -13.756 1.00 93.19 92 MET A O 1
ATOM 704 N N . PHE A 1 93 ? -1.093 -7.818 -14.615 1.00 93.75 93 PHE A N 1
ATOM 705 C CA . PHE A 1 93 ? -1.648 -7.294 -13.369 1.00 93.75 93 PHE A CA 1
ATOM 706 C C . PHE A 1 93 ? -3.096 -7.729 -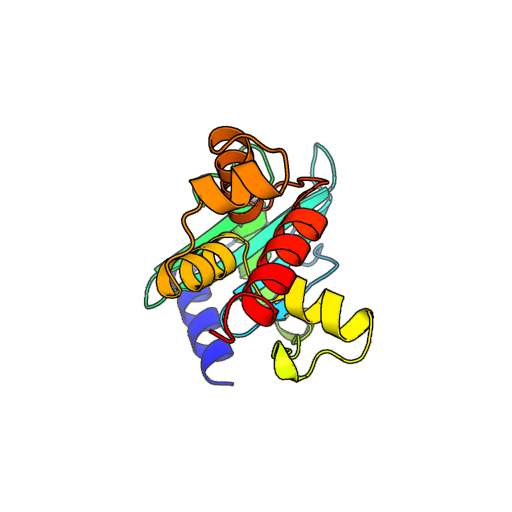13.189 1.00 93.75 93 PHE A C 1
ATOM 708 O O . PHE A 1 93 ? -4.006 -7.254 -13.864 1.00 93.75 93 PHE A O 1
ATOM 715 N N . ARG A 1 94 ? -3.317 -8.623 -12.223 1.00 90.81 94 ARG A N 1
ATOM 716 C CA . ARG A 1 94 ? -4.650 -9.155 -11.946 1.00 90.81 94 ARG A CA 1
ATOM 717 C C . ARG A 1 94 ? -5.486 -8.121 -11.206 1.00 90.81 94 ARG A C 1
ATOM 719 O O . ARG A 1 94 ? -5.112 -7.688 -10.115 1.00 90.81 94 ARG A O 1
ATOM 726 N N . GLU A 1 95 ? -6.621 -7.749 -11.787 1.00 89.81 95 GLU A N 1
ATOM 727 C CA . GLU A 1 95 ? -7.585 -6.875 -11.127 1.00 89.81 95 GLU A CA 1
ATOM 728 C C . GLU A 1 95 ? -8.125 -7.554 -9.862 1.00 89.81 95 GLU A C 1
ATOM 730 O O . GLU A 1 95 ? -8.648 -8.670 -9.895 1.00 89.81 95 GLU A O 1
ATOM 735 N N . GLN A 1 96 ? -7.971 -6.875 -8.731 1.00 85.25 96 GLN A N 1
ATOM 736 C CA . GLN A 1 96 ? -8.522 -7.291 -7.456 1.00 85.25 96 GLN A CA 1
ATOM 737 C C . GLN A 1 96 ? -9.885 -6.635 -7.263 1.00 85.25 96 GLN A C 1
ATOM 739 O O . GLN A 1 96 ? -10.037 -5.418 -7.392 1.00 85.25 96 GLN A O 1
ATOM 744 N N . LYS A 1 97 ? -10.883 -7.451 -6.917 1.00 80.56 97 LYS A N 1
ATOM 745 C CA . LYS A 1 97 ? -12.198 -6.939 -6.534 1.00 80.56 97 LYS A CA 1
ATOM 746 C C . LYS A 1 97 ? -12.087 -6.241 -5.189 1.00 80.56 97 LYS A C 1
ATOM 748 O O . 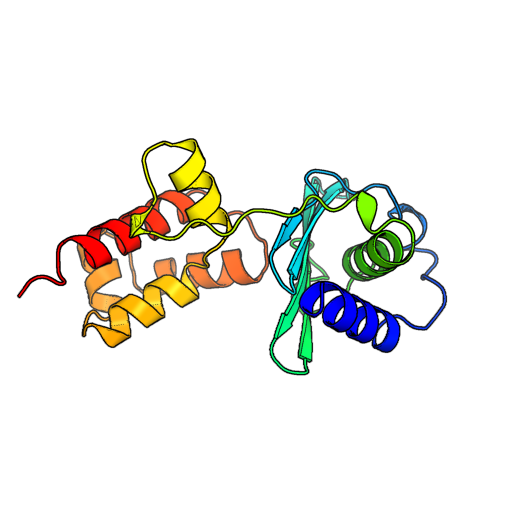LYS A 1 97 ? -11.606 -6.818 -4.218 1.00 80.56 97 LYS A O 1
ATOM 753 N N . GLU A 1 98 ? -12.585 -5.014 -5.128 1.00 83.44 98 GLU A N 1
ATOM 754 C CA . GLU A 1 98 ? -12.777 -4.338 -3.854 1.00 83.44 98 GLU A CA 1
ATOM 755 C C . GLU A 1 98 ? -13.865 -5.068 -3.061 1.00 83.44 98 GLU A C 1
ATOM 757 O O . GLU A 1 98 ? -15.028 -5.131 -3.470 1.00 83.44 98 GLU A O 1
ATOM 762 N N . VAL A 1 99 ? -13.479 -5.618 -1.914 1.00 86.50 99 VAL A N 1
ATOM 763 C CA . VAL A 1 99 ? -14.422 -6.148 -0.934 1.00 86.50 99 VAL A CA 1
ATOM 764 C C . VAL A 1 99 ? -14.811 -5.004 -0.006 1.00 86.50 99 VAL A C 1
ATOM 766 O O . VAL A 1 99 ? -13.962 -4.232 0.430 1.00 86.50 99 VAL A O 1
ATOM 769 N N . LYS A 1 100 ? -16.105 -4.871 0.285 1.00 87.62 100 LYS A N 1
ATOM 770 C CA . LYS A 1 100 ? -16.605 -3.951 1.315 1.00 87.62 100 LYS A CA 1
ATOM 771 C C . LYS A 1 100 ? -16.720 -4.689 2.643 1.00 87.62 100 LYS A C 1
ATOM 773 O O . LYS A 1 100 ? -17.058 -5.872 2.635 1.00 87.62 100 LYS A O 1
ATOM 778 N N . ALA A 1 101 ? -16.518 -3.993 3.762 1.00 87.06 101 ALA A N 1
ATOM 779 C CA . ALA A 1 101 ? -16.562 -4.596 5.097 1.00 87.06 101 ALA A CA 1
ATOM 780 C C . ALA A 1 101 ? -17.868 -5.378 5.334 1.00 87.06 101 ALA A C 1
ATOM 782 O O . ALA A 1 101 ? -17.852 -6.528 5.764 1.00 87.06 101 ALA A O 1
ATOM 783 N N . GLU A 1 102 ? -19.011 -4.827 4.916 1.00 87.88 102 GLU A N 1
ATOM 784 C CA . GLU A 1 102 ? -20.334 -5.433 5.127 1.00 87.88 102 GLU A CA 1
ATOM 785 C C . GLU A 1 102 ? -20.566 -6.702 4.290 1.00 87.88 102 GLU A C 1
ATOM 787 O O . GLU A 1 102 ? -21.557 -7.417 4.489 1.00 87.88 102 GLU A O 1
ATOM 792 N N . LYS A 1 103 ? -19.684 -6.975 3.323 1.00 90.25 103 LYS A N 1
ATOM 793 C CA . LYS A 1 103 ? -19.745 -8.113 2.399 1.00 90.25 103 LYS A CA 1
ATOM 794 C C . LYS A 1 103 ? -18.778 -9.238 2.759 1.00 90.25 103 LYS A C 1
ATOM 796 O O . LYS A 1 103 ? -18.837 -10.268 2.101 1.00 90.25 103 LYS A O 1
ATOM 801 N N . ILE A 1 104 ? -17.966 -9.086 3.804 1.00 91.75 104 ILE A N 1
ATOM 802 C CA . ILE A 1 104 ? -17.077 -10.150 4.278 1.00 91.75 104 ILE A CA 1
ATOM 803 C C . ILE A 1 104 ? -17.926 -11.316 4.804 1.00 91.75 104 ILE A C 1
ATOM 805 O O . ILE A 1 104 ? -18.750 -11.134 5.707 1.00 91.75 104 ILE A O 1
ATOM 809 N N . ARG A 1 105 ? -17.782 -12.506 4.210 1.00 92.50 105 ARG A N 1
ATOM 810 C CA . ARG A 1 105 ? -18.474 -13.739 4.635 1.00 92.50 105 ARG A CA 1
ATOM 811 C C . ARG A 1 105 ? -17.522 -14.916 4.825 1.00 92.50 105 ARG A C 1
ATOM 813 O O . ARG A 1 105 ? -17.864 -15.853 5.540 1.00 92.50 105 ARG A O 1
ATOM 820 N N . THR A 1 106 ? -16.346 -14.858 4.213 1.00 93.38 106 THR A N 1
ATOM 821 C CA . THR A 1 106 ? -15.320 -15.904 4.242 1.00 93.38 106 THR A CA 1
ATOM 822 C C . THR A 1 106 ? -13.956 -15.336 4.648 1.00 93.38 106 THR A C 1
ATOM 824 O O . THR A 1 106 ? -13.766 -14.118 4.697 1.00 93.38 106 THR A O 1
ATOM 827 N N . LEU A 1 107 ? -12.990 -16.215 4.941 1.00 92.19 107 LEU A N 1
ATOM 828 C CA . LEU A 1 107 ? -11.603 -15.798 5.189 1.00 92.19 107 LEU A CA 1
ATOM 829 C C . LEU A 1 107 ? -10.949 -15.201 3.936 1.00 92.19 107 LEU A C 1
ATOM 831 O O . LEU A 1 107 ? -10.171 -14.260 4.065 1.00 92.19 107 LEU A O 1
ATOM 835 N N . ASP A 1 108 ? -11.319 -15.672 2.746 1.00 90.12 108 ASP A N 1
ATOM 836 C CA . ASP A 1 108 ? -10.827 -15.121 1.480 1.00 90.12 108 ASP A CA 1
ATOM 837 C C . ASP A 1 108 ? -11.337 -13.687 1.269 1.00 90.12 108 ASP A C 1
ATOM 839 O O . ASP A 1 108 ? -10.573 -12.800 0.883 1.00 90.12 108 ASP A O 1
ATOM 843 N N . ASP A 1 109 ? -12.609 -13.419 1.599 1.00 90.50 109 ASP A N 1
ATOM 844 C CA . ASP A 1 109 ? -13.159 -12.056 1.565 1.00 90.50 109 ASP A CA 1
ATOM 845 C C . ASP A 1 109 ? -12.432 -11.139 2.552 1.00 90.50 109 ASP A C 1
ATOM 847 O O . ASP A 1 109 ? -12.169 -9.972 2.254 1.00 90.50 109 ASP A O 1
ATOM 851 N N . LEU A 1 110 ? -12.118 -11.665 3.740 1.00 91.69 110 LEU A N 1
ATOM 852 C CA . LEU A 1 110 ? -11.396 -10.938 4.776 1.00 91.69 110 LEU A CA 1
ATOM 853 C C . LEU A 1 110 ? -9.973 -10.614 4.322 1.00 91.69 110 LEU A C 1
ATOM 855 O O . LEU A 1 110 ? -9.535 -9.473 4.457 1.00 91.69 110 LEU A O 1
ATOM 859 N N . GLU A 1 111 ? -9.259 -11.584 3.752 1.00 88.81 111 GLU A N 1
ATOM 860 C CA . GLU A 1 111 ? -7.928 -11.359 3.198 1.00 88.81 111 GLU A CA 1
ATOM 861 C C . GLU A 1 111 ? -7.971 -10.296 2.094 1.00 88.81 111 GLU A C 1
ATOM 863 O O . GLU A 1 111 ? -7.213 -9.323 2.151 1.00 88.81 111 GLU A O 1
ATOM 868 N N . ALA A 1 112 ? -8.895 -10.423 1.139 1.00 87.56 112 ALA A N 1
ATOM 869 C CA . ALA A 1 112 ? -9.064 -9.459 0.057 1.00 87.56 112 ALA A CA 1
ATOM 870 C C . ALA A 1 112 ? -9.388 -8.048 0.583 1.00 87.56 112 ALA A C 1
ATOM 872 O O . ALA A 1 112 ? -8.791 -7.065 0.134 1.00 87.56 112 ALA A O 1
ATOM 873 N N . TYR A 1 113 ? -10.265 -7.932 1.587 1.00 91.44 113 TYR A N 1
ATOM 874 C CA . TYR A 1 113 ? -10.559 -6.660 2.252 1.00 91.44 113 TYR A CA 1
ATOM 875 C C . TYR A 1 113 ? -9.306 -6.054 2.899 1.00 91.44 113 TYR A C 1
ATOM 877 O O . TYR A 1 113 ? -8.973 -4.892 2.655 1.00 91.44 113 TYR A O 1
ATOM 885 N N . LEU A 1 114 ? -8.574 -6.841 3.695 1.00 91.00 114 LEU A N 1
ATOM 886 C CA . LEU A 1 114 ? -7.376 -6.384 4.404 1.00 91.00 114 LEU A CA 1
ATOM 887 C C . LEU A 1 114 ? -6.233 -5.997 3.459 1.00 91.00 114 LEU A C 1
ATOM 889 O O . LEU A 1 114 ? -5.441 -5.113 3.799 1.00 91.00 114 LEU A O 1
ATOM 893 N N . GLN A 1 115 ? -6.130 -6.633 2.291 1.00 85.75 115 GLN A N 1
ATOM 894 C CA . GLN A 1 115 ? -5.197 -6.236 1.235 1.00 85.75 115 GLN A CA 1
ATOM 895 C C . GLN A 1 115 ? -5.615 -4.914 0.568 1.00 85.75 115 GLN A C 1
ATOM 897 O O . GLN A 1 115 ? -4.748 -4.122 0.187 1.00 85.75 115 GLN A O 1
ATOM 902 N N . GLY A 1 116 ? -6.922 -4.657 0.469 1.00 87.62 116 GLY A N 1
ATOM 903 C CA . GLY A 1 116 ? -7.482 -3.466 -0.167 1.00 87.62 116 GLY A CA 1
ATOM 904 C C . GLY A 1 116 ? -7.472 -2.192 0.681 1.00 87.62 116 GLY A C 1
ATOM 905 O O . GLY A 1 116 ? -7.538 -1.094 0.128 1.00 87.62 116 GLY A O 1
ATOM 906 N N . ILE A 1 117 ? -7.339 -2.307 2.005 1.00 90.31 117 ILE A N 1
ATOM 907 C CA . ILE A 1 117 ? -7.342 -1.170 2.936 1.00 90.31 117 ILE A CA 1
ATOM 908 C C . ILE A 1 117 ? -6.012 -1.039 3.682 1.00 90.31 117 ILE A C 1
ATOM 910 O O . ILE A 1 117 ? -5.405 -2.036 4.065 1.00 90.31 117 ILE A O 1
ATOM 914 N N . THR A 1 118 ? -5.540 0.186 3.924 1.00 92.38 118 THR A N 1
ATOM 915 C CA . THR A 1 118 ? -4.338 0.422 4.744 1.00 92.38 118 THR A CA 1
ATOM 916 C C . THR A 1 118 ? -4.697 0.593 6.217 1.00 92.38 118 THR A C 1
ATOM 918 O O . THR A 1 118 ? -5.805 0.999 6.570 1.00 92.38 118 THR A O 1
ATOM 921 N N . LEU A 1 119 ? -3.731 0.348 7.101 1.00 95.19 119 LEU A N 1
ATOM 922 C CA . LEU A 1 119 ? -3.861 0.655 8.521 1.00 95.19 119 LEU A CA 1
ATOM 923 C C . LEU A 1 119 ? -4.083 2.157 8.750 1.00 95.19 119 LEU A C 1
ATOM 925 O O . LEU A 1 119 ? -4.855 2.530 9.624 1.00 95.19 119 LEU A O 1
ATOM 929 N N . ASP A 1 120 ? -3.454 3.028 7.953 1.00 94.81 120 ASP A N 1
ATOM 930 C CA . ASP A 1 120 ? -3.694 4.478 8.032 1.00 94.81 120 ASP A CA 1
ATOM 931 C C . ASP A 1 120 ? -5.160 4.840 7.749 1.00 94.81 120 ASP A C 1
ATOM 933 O O . ASP A 1 120 ? -5.725 5.677 8.450 1.00 94.81 120 ASP A O 1
ATOM 937 N N . GLU A 1 121 ? -5.791 4.172 6.782 1.00 93.75 121 GLU A N 1
ATOM 938 C CA . GLU A 1 121 ? -7.199 4.391 6.456 1.00 93.75 121 GLU A CA 1
ATOM 939 C C . GLU A 1 121 ? -8.126 3.891 7.571 1.00 93.75 121 GLU A C 1
ATOM 941 O O . GLU A 1 121 ? -8.997 4.629 8.029 1.00 93.75 121 GLU A O 1
ATOM 946 N N . LEU A 1 122 ? -7.878 2.691 8.105 1.00 95.50 122 LEU A N 1
ATOM 947 C CA . LEU A 1 122 ? -8.624 2.169 9.257 1.00 95.50 122 LEU A CA 1
ATOM 948 C C . LEU A 1 122 ? -8.511 3.094 10.481 1.00 95.50 122 LEU A C 1
ATOM 950 O O . LEU A 1 122 ? -9.506 3.375 11.149 1.00 95.50 122 LEU A O 1
ATOM 954 N N . LEU A 1 123 ? -7.318 3.630 10.756 1.00 95.94 123 LEU A N 1
ATOM 955 C CA . LEU A 1 123 ? -7.104 4.579 11.852 1.00 95.94 123 LEU A CA 1
ATOM 956 C C . LEU A 1 123 ? -7.835 5.912 11.627 1.00 95.94 123 LEU A C 1
ATOM 958 O O . LEU A 1 123 ? -8.325 6.506 12.590 1.00 95.94 123 LEU A O 1
ATOM 962 N N . LYS A 1 124 ? -7.943 6.390 10.380 1.00 95.19 124 LYS A N 1
ATOM 963 C CA . LYS A 1 124 ? -8.758 7.573 10.050 1.00 95.19 124 LYS A CA 1
ATOM 964 C C . LYS A 1 124 ? -10.244 7.314 10.278 1.00 95.19 124 LYS A C 1
ATOM 966 O O . LYS A 1 124 ? -10.906 8.166 10.867 1.00 95.19 124 LYS A O 1
ATOM 971 N N . GLN A 1 125 ? -10.748 6.145 9.886 1.00 94.50 125 GLN A N 1
ATOM 972 C CA . GLN A 1 125 ? -12.140 5.757 10.137 1.00 94.50 125 GLN A CA 1
ATOM 973 C C . GLN A 1 125 ? -12.443 5.678 11.639 1.00 94.50 125 GLN A C 1
ATOM 975 O O . GLN A 1 125 ? -13.462 6.198 12.090 1.00 94.50 125 GLN A O 1
ATOM 980 N N . LEU A 1 126 ? -11.530 5.107 12.432 1.00 94.81 126 LEU A N 1
ATOM 981 C CA . LEU A 1 126 ? -11.640 5.092 13.893 1.00 94.81 126 LEU A CA 1
ATOM 982 C C . LEU A 1 126 ? -11.673 6.509 14.472 1.00 94.81 126 LEU A C 1
ATOM 984 O O . LEU A 1 126 ? -12.544 6.826 15.282 1.00 94.81 126 LEU A O 1
ATOM 988 N N . LYS A 1 127 ? -10.778 7.391 14.007 1.00 94.88 127 LYS A N 1
ATOM 989 C CA . LYS A 1 127 ? -10.741 8.796 14.432 1.00 94.88 127 LYS A CA 1
ATOM 990 C C . LYS A 1 127 ? -12.047 9.526 14.111 1.00 94.88 127 LYS A C 1
ATOM 992 O O . LYS A 1 127 ? -12.526 10.283 14.950 1.00 94.88 127 LYS A O 1
ATOM 997 N N . ALA A 1 128 ? -12.634 9.285 12.938 1.00 94.06 128 ALA A N 1
ATOM 998 C CA . ALA A 1 128 ? -13.927 9.854 12.550 1.00 94.06 128 ALA A CA 1
ATOM 999 C C . ALA A 1 128 ? -15.078 9.408 13.473 1.00 94.06 128 ALA A C 1
ATOM 1001 O O . ALA A 1 128 ? -16.079 10.105 13.590 1.00 94.06 128 ALA A O 1
ATOM 1002 N N . LYS A 1 129 ? -14.909 8.280 14.172 1.00 91.81 129 LYS A N 1
ATOM 1003 C CA . LYS A 1 129 ? -15.826 7.746 15.189 1.00 91.81 129 LYS A CA 1
ATOM 1004 C C . LYS A 1 129 ? -15.404 8.091 16.626 1.00 91.81 129 LYS A C 1
ATOM 1006 O O . LYS A 1 129 ? -15.886 7.484 17.573 1.00 91.81 129 LYS A O 1
ATOM 1011 N N . GLY A 1 130 ? -14.485 9.042 16.804 1.00 93.88 130 GLY A N 1
ATOM 1012 C CA . GLY A 1 130 ? -14.024 9.498 18.121 1.00 93.88 130 GLY A CA 1
ATOM 1013 C C . GLY A 1 130 ? -12.992 8.589 18.799 1.00 93.88 130 GLY A C 1
ATOM 1014 O O . GLY A 1 130 ? -12.560 8.874 19.915 1.00 93.88 130 GLY A O 1
ATOM 1015 N N . ILE A 1 131 ? -12.538 7.521 18.138 1.00 94.75 131 ILE A N 1
ATOM 1016 C CA . ILE A 1 131 ? -11.567 6.578 18.700 1.00 94.75 131 ILE A CA 1
ATOM 1017 C C . ILE A 1 131 ? -10.157 7.015 18.302 1.00 94.75 131 ILE A C 1
ATOM 1019 O O . ILE A 1 131 ? -9.753 6.951 17.142 1.00 94.75 131 ILE A O 1
ATOM 1023 N N . SER A 1 132 ? -9.384 7.480 19.283 1.00 94.50 132 SER A N 1
ATOM 1024 C CA . SER A 1 132 ? -8.007 7.920 19.043 1.00 94.50 132 SER A CA 1
ATOM 1025 C C . SER A 1 132 ? -7.045 6.745 18.830 1.00 94.50 132 SER A C 1
ATOM 1027 O O . SER A 1 132 ? -7.199 5.675 19.420 1.00 94.50 132 SER A O 1
ATOM 1029 N N . GLN A 1 133 ? -5.967 6.984 18.076 1.00 94.56 133 GLN A N 1
ATOM 1030 C CA . GLN A 1 133 ? -4.872 6.020 17.910 1.00 94.56 133 GLN A CA 1
ATOM 1031 C C . GLN A 1 133 ? -4.274 5.583 19.262 1.00 94.56 133 GLN A C 1
ATOM 1033 O O . GLN A 1 133 ? -3.913 4.423 19.432 1.00 94.56 133 GLN A O 1
ATOM 1038 N N . LYS A 1 134 ? -4.205 6.497 20.242 1.00 96.00 134 LYS A N 1
ATOM 1039 C CA . LYS A 1 134 ? -3.735 6.203 21.604 1.00 96.00 134 LYS A CA 1
ATOM 1040 C C . LYS A 1 134 ? -4.665 5.229 22.331 1.00 96.00 134 LYS A C 1
ATOM 1042 O O . LYS A 1 134 ? -4.179 4.321 22.999 1.00 96.00 134 LYS A O 1
ATOM 1047 N N . ALA A 1 135 ? -5.979 5.422 22.208 1.00 94.81 135 ALA A N 1
ATOM 1048 C CA . ALA A 1 135 ? -6.975 4.555 22.832 1.00 94.81 135 ALA A CA 1
ATOM 1049 C C . ALA A 1 135 ? -6.928 3.139 22.243 1.00 94.81 135 ALA A C 1
ATOM 1051 O O . ALA A 1 135 ? -6.841 2.182 23.008 1.00 94.81 135 ALA A O 1
ATOM 1052 N N . LEU A 1 136 ? -6.883 3.024 20.909 1.00 95.56 136 LEU A N 1
ATOM 1053 C CA . LEU A 1 136 ? -6.731 1.733 20.234 1.00 95.56 136 LEU A CA 1
ATOM 1054 C C . LEU A 1 136 ? -5.426 1.038 20.641 1.00 95.56 136 LEU A C 1
ATOM 1056 O O . LEU A 1 136 ? -5.453 -0.118 21.039 1.00 95.56 136 LEU A O 1
ATOM 1060 N N . ALA A 1 137 ? -4.287 1.736 20.563 1.00 95.81 137 ALA A N 1
ATOM 1061 C CA . ALA A 1 137 ? -2.990 1.153 20.906 1.00 95.81 137 ALA A CA 1
ATOM 1062 C C . ALA A 1 137 ? -3.010 0.567 22.327 1.00 95.81 137 ALA A C 1
ATOM 1064 O O . ALA A 1 137 ? -2.639 -0.587 22.533 1.00 95.81 137 ALA A O 1
ATOM 1065 N N . LYS A 1 138 ? -3.551 1.332 23.287 1.00 95.44 138 LYS A N 1
ATOM 1066 C CA . LYS A 1 138 ? -3.721 0.881 24.669 1.00 95.44 138 LYS A CA 1
ATOM 1067 C C . LYS A 1 138 ? -4.618 -0.358 24.769 1.00 95.44 138 LYS A C 1
ATOM 1069 O O . LYS A 1 138 ? -4.277 -1.264 25.522 1.00 95.44 138 LYS A O 1
ATOM 1074 N N . SER A 1 139 ? -5.743 -0.409 24.050 1.00 93.56 139 SER A N 1
ATOM 1075 C CA . SER A 1 139 ? -6.698 -1.522 24.159 1.00 93.56 139 SER A CA 1
ATOM 1076 C C . SER A 1 139 ? -6.171 -2.834 23.581 1.00 93.56 139 SER A C 1
ATOM 1078 O O . SER A 1 139 ? -6.578 -3.894 24.039 1.00 93.56 139 SER A O 1
ATOM 1080 N N . ILE A 1 140 ? -5.259 -2.769 22.608 1.00 94.25 140 ILE A N 1
ATOM 1081 C CA . ILE A 1 140 ? -4.643 -3.952 21.985 1.00 94.25 140 ILE A CA 1
ATOM 1082 C C . ILE A 1 140 ? -3.249 -4.268 22.550 1.00 94.25 140 ILE A C 1
ATOM 1084 O O . ILE A 1 140 ? -2.529 -5.087 21.989 1.00 94.25 140 ILE A O 1
ATOM 1088 N N . GLY A 1 141 ? -2.857 -3.618 23.653 1.00 94.56 141 GLY A N 1
ATOM 1089 C CA . GLY A 1 141 ? -1.612 -3.917 24.363 1.00 94.56 141 GLY A CA 1
ATOM 1090 C C . GLY A 1 141 ? -0.333 -3.430 23.674 1.00 94.56 141 GLY A C 1
ATOM 1091 O O . GLY A 1 141 ? 0.732 -3.982 23.933 1.00 94.56 141 GLY A O 1
ATOM 1092 N N . MET A 1 142 ? -0.400 -2.397 22.824 1.00 95.06 142 MET A N 1
ATOM 1093 C CA . MET A 1 142 ? 0.774 -1.828 22.149 1.00 95.06 142 MET A CA 1
ATOM 1094 C C . MET A 1 142 ? 0.992 -0.344 22.463 1.00 95.06 142 MET A C 1
ATOM 1096 O O . MET A 1 142 ? 0.075 0.400 22.816 1.00 95.06 142 MET A O 1
ATOM 1100 N N . SER A 1 143 ? 2.229 0.130 22.304 1.00 96.25 143 SER A N 1
ATOM 1101 C CA . SER A 1 143 ? 2.522 1.561 22.412 1.00 96.25 143 SER A CA 1
ATOM 1102 C C . SER A 1 143 ? 2.043 2.317 21.167 1.00 96.25 143 SER A C 1
ATOM 1104 O O . SER A 1 143 ? 1.966 1.775 20.062 1.00 96.25 143 SER A O 1
ATOM 1106 N N . THR A 1 144 ? 1.740 3.609 21.316 1.00 95.31 144 THR A N 1
ATOM 1107 C CA . THR A 1 144 ? 1.359 4.452 20.167 1.00 95.31 144 THR A CA 1
ATOM 1108 C C . THR A 1 144 ? 2.508 4.585 19.161 1.00 95.31 144 THR A C 1
ATOM 1110 O O . THR A 1 144 ? 2.260 4.647 17.956 1.00 95.31 144 THR A O 1
ATOM 1113 N N . GLN A 1 145 ? 3.757 4.585 19.642 1.00 95.50 145 GLN A N 1
ATOM 1114 C CA . GLN A 1 145 ? 4.964 4.601 18.816 1.00 95.50 145 GLN A CA 1
ATOM 1115 C C . GLN A 1 145 ? 5.081 3.327 17.975 1.00 95.50 145 GLN A C 1
ATOM 1117 O O . GLN A 1 145 ? 5.353 3.411 16.779 1.00 95.50 145 GLN A O 1
ATOM 1122 N N . HIS A 1 146 ? 4.819 2.162 18.574 1.00 94.75 146 HIS A N 1
ATOM 1123 C CA . HIS A 1 146 ? 4.836 0.883 17.865 1.00 94.75 146 HIS A CA 1
ATOM 1124 C C . HIS A 1 146 ? 3.761 0.829 16.779 1.00 94.75 146 HIS A C 1
ATOM 1126 O O . HIS A 1 146 ? 4.061 0.536 15.625 1.00 94.75 146 HIS A O 1
ATOM 1132 N N . LEU A 1 147 ? 2.534 1.251 17.101 1.00 95.12 147 LEU A N 1
ATOM 1133 C CA . LEU A 1 147 ? 1.454 1.361 16.116 1.00 95.12 147 LEU A CA 1
ATOM 1134 C C . LEU A 1 147 ? 1.824 2.296 14.949 1.00 95.12 147 LEU A C 1
ATOM 1136 O O . LEU A 1 147 ? 1.546 2.001 13.785 1.00 95.12 147 LEU A O 1
ATOM 1140 N N . ALA A 1 148 ? 2.491 3.417 15.240 1.00 93.81 148 ALA A N 1
ATOM 1141 C CA . ALA A 1 148 ? 2.991 4.322 14.209 1.00 93.81 148 ALA A CA 1
ATOM 1142 C C . ALA A 1 148 ? 4.089 3.674 13.343 1.00 93.81 148 ALA A C 1
ATOM 1144 O O . ALA A 1 148 ? 4.118 3.905 12.131 1.00 93.81 148 ALA A O 1
ATOM 1145 N N . ALA A 1 149 ? 4.952 2.839 13.927 1.00 93.06 149 ALA A N 1
ATOM 1146 C CA . ALA A 1 149 ? 5.977 2.090 13.204 1.00 93.06 149 ALA A CA 1
ATOM 1147 C C . ALA A 1 149 ? 5.372 1.017 12.282 1.00 93.06 149 ALA A C 1
ATOM 1149 O O . ALA A 1 149 ? 5.791 0.918 11.125 1.00 93.06 149 ALA A O 1
ATOM 1150 N N . VAL A 1 150 ? 4.349 0.284 12.739 1.00 94.00 150 VAL A N 1
ATOM 1151 C CA . VAL A 1 150 ? 3.594 -0.688 11.920 1.00 94.00 150 VAL A CA 1
ATOM 1152 C C . VAL A 1 150 ? 2.980 0.021 10.712 1.00 94.00 150 VAL A C 1
ATOM 1154 O O . VAL A 1 150 ? 3.196 -0.377 9.566 1.00 94.00 150 VAL A O 1
ATOM 1157 N N . LYS A 1 151 ? 2.295 1.145 10.960 1.00 93.69 151 LYS A N 1
ATOM 1158 C CA . LYS A 1 151 ? 1.687 1.984 9.921 1.00 93.69 151 LYS A CA 1
ATOM 1159 C C . LYS A 1 151 ? 2.715 2.495 8.911 1.00 93.69 151 LYS A C 1
ATOM 1161 O O . LYS A 1 151 ? 2.510 2.390 7.706 1.00 93.69 151 LYS A O 1
ATOM 1166 N N . SER A 1 152 ? 3.830 3.050 9.389 1.00 90.44 152 SER A N 1
ATOM 1167 C CA . SER A 1 152 ? 4.895 3.565 8.520 1.00 90.44 152 SER A CA 1
ATOM 1168 C C . SER A 1 152 ? 5.525 2.456 7.674 1.00 90.44 152 SER A C 1
ATOM 1170 O O . SER A 1 152 ? 5.828 2.670 6.501 1.00 90.44 152 SER A O 1
ATOM 1172 N N . SER A 1 153 ? 5.690 1.265 8.254 1.00 89.19 153 SER A N 1
ATOM 1173 C CA . SER A 1 153 ? 6.250 0.102 7.565 1.00 89.19 153 SER A CA 1
ATOM 1174 C C . SER A 1 153 ? 5.352 -0.354 6.423 1.00 89.19 153 SER A C 1
ATOM 1176 O O . SER A 1 153 ? 5.844 -0.522 5.307 1.00 89.19 153 SER A O 1
ATOM 1178 N N . GLU A 1 154 ? 4.041 -0.451 6.657 1.00 91.38 154 GLU A N 1
ATOM 1179 C CA . GLU A 1 154 ? 3.078 -0.787 5.608 1.00 91.38 154 GLU A CA 1
ATOM 1180 C C . GLU A 1 154 ? 3.140 0.201 4.436 1.00 91.38 154 GLU A C 1
ATOM 1182 O O . GLU A 1 154 ? 3.247 -0.212 3.281 1.00 91.38 154 GLU A O 1
ATOM 1187 N N . LEU A 1 155 ? 3.130 1.508 4.720 1.00 87.06 155 LEU A N 1
ATOM 1188 C CA . LEU A 1 155 ? 3.182 2.547 3.682 1.00 87.06 155 LEU A CA 1
ATOM 1189 C C . LEU A 1 155 ? 4.478 2.502 2.855 1.00 87.06 155 LEU A C 1
ATOM 1191 O O . LEU A 1 155 ? 4.514 2.991 1.728 1.00 87.06 155 LEU A O 1
ATOM 1195 N N . LYS A 1 156 ? 5.536 1.893 3.397 1.00 86.62 156 LYS A N 1
ATOM 1196 C CA . LYS A 1 156 ? 6.828 1.675 2.732 1.00 86.62 156 LYS A CA 1
ATOM 1197 C C . LYS A 1 156 ? 6.961 0.264 2.141 1.00 86.62 156 LYS A C 1
ATOM 1199 O O . LYS A 1 156 ? 8.069 -0.144 1.802 1.00 86.62 156 LYS A O 1
ATOM 1204 N N . ASN A 1 157 ? 5.861 -0.489 2.032 1.00 87.06 157 ASN A N 1
ATOM 1205 C CA . ASN A 1 157 ? 5.822 -1.890 1.595 1.00 87.06 157 ASN A CA 1
ATOM 1206 C C . ASN A 1 157 ? 6.706 -2.842 2.428 1.00 87.06 157 ASN A C 1
ATOM 1208 O O . ASN A 1 157 ? 7.039 -3.937 1.971 1.00 87.06 157 ASN A O 1
ATOM 1212 N N . ARG A 1 158 ? 7.110 -2.455 3.642 1.00 84.75 158 ARG A N 1
ATOM 1213 C CA . ARG A 1 158 ? 7.929 -3.295 4.523 1.00 84.75 158 ARG A CA 1
ATOM 1214 C C . ARG A 1 158 ? 7.047 -4.283 5.273 1.00 84.75 158 ARG A C 1
ATOM 1216 O O . ARG A 1 158 ? 5.927 -3.960 5.665 1.00 84.75 158 ARG A O 1
ATOM 1223 N N . TYR A 1 159 ? 7.569 -5.490 5.470 1.00 78.25 159 TYR A N 1
ATOM 1224 C CA . TYR A 1 159 ? 6.872 -6.520 6.226 1.00 78.25 159 TYR A CA 1
ATOM 1225 C C . TYR A 1 159 ? 6.798 -6.150 7.709 1.00 78.25 159 TYR A C 1
ATOM 1227 O O . TYR A 1 159 ? 7.790 -5.727 8.302 1.00 78.25 159 TYR A O 1
ATOM 1235 N N . PHE A 1 160 ? 5.624 -6.348 8.300 1.00 81.69 160 PHE A N 1
ATOM 1236 C CA . PHE A 1 160 ? 5.407 -6.261 9.736 1.00 81.69 160 PHE A CA 1
ATOM 1237 C C . PHE A 1 160 ? 4.447 -7.385 10.122 1.00 81.69 160 PHE A C 1
ATOM 1239 O O . PHE A 1 160 ? 3.301 -7.392 9.676 1.00 81.69 160 PHE A O 1
ATOM 1246 N N . HIS A 1 161 ? 4.923 -8.355 10.902 1.00 85.06 161 HIS A N 1
ATOM 1247 C CA . HIS A 1 161 ? 4.183 -9.591 11.185 1.00 85.06 161 HIS A CA 1
ATOM 1248 C C . HIS A 1 161 ? 2.825 -9.346 11.862 1.00 85.06 161 HIS A C 1
ATOM 1250 O O . HIS A 1 161 ? 1.862 -10.061 11.609 1.00 85.06 161 HIS A O 1
ATOM 1256 N N . GLU A 1 162 ? 2.716 -8.279 12.651 1.00 90.81 162 GLU A N 1
ATOM 1257 C CA . GLU A 1 162 ? 1.491 -7.915 13.370 1.00 90.81 162 GLU A CA 1
ATOM 1258 C C . GLU A 1 162 ? 0.522 -7.071 12.533 1.00 90.81 162 GLU A C 1
ATOM 1260 O O . GLU A 1 162 ? -0.564 -6.747 13.012 1.00 90.81 162 GLU A O 1
ATOM 1265 N N . LEU A 1 163 ? 0.872 -6.684 11.296 1.00 93.00 163 LEU A N 1
ATOM 1266 C CA . LEU A 1 163 ? 0.044 -5.786 10.480 1.00 93.00 163 LEU A CA 1
ATOM 1267 C C . LEU A 1 163 ? -1.372 -6.340 10.283 1.00 93.00 163 LEU A C 1
ATOM 1269 O O . LEU A 1 163 ? -2.343 -5.611 10.478 1.00 93.00 163 LEU A O 1
ATOM 1273 N N . GLY A 1 164 ? -1.491 -7.624 9.934 1.00 92.44 164 GLY A N 1
ATOM 1274 C CA . GLY A 1 164 ? -2.786 -8.283 9.749 1.00 92.44 164 GLY A CA 1
ATOM 1275 C C . GLY A 1 164 ? -3.625 -8.255 11.028 1.00 92.44 164 GLY A C 1
ATOM 1276 O O . GLY A 1 164 ? -4.743 -7.747 11.017 1.00 92.44 164 GLY A O 1
ATOM 1277 N N . ALA A 1 165 ? -3.047 -8.699 12.148 1.00 93.94 165 ALA A N 1
ATOM 1278 C CA . ALA A 1 165 ? -3.700 -8.680 13.458 1.00 93.94 165 ALA A CA 1
ATOM 1279 C C . ALA A 1 165 ? -4.116 -7.261 13.889 1.00 93.94 165 ALA A C 1
ATOM 1281 O O . ALA A 1 165 ? -5.213 -7.055 14.402 1.00 93.94 165 ALA A O 1
ATOM 1282 N N . THR A 1 166 ? -3.278 -6.260 13.615 1.00 96.00 166 THR A N 1
ATOM 1283 C CA . THR A 1 166 ? -3.554 -4.856 13.952 1.00 96.00 166 THR A CA 1
ATOM 1284 C C . THR A 1 166 ? -4.729 -4.309 13.142 1.00 96.00 166 THR A C 1
ATOM 1286 O O . THR A 1 166 ? -5.609 -3.642 13.690 1.00 96.00 166 THR A O 1
ATOM 1289 N N . LYS A 1 167 ? -4.785 -4.609 11.838 1.00 96.12 167 LYS A N 1
ATOM 1290 C CA . LYS A 1 167 ? -5.923 -4.231 10.990 1.00 96.12 167 LYS A CA 1
ATOM 1291 C C . LYS A 1 167 ? -7.210 -4.941 11.406 1.00 96.12 167 LYS A C 1
ATOM 1293 O O . LYS A 1 167 ? -8.254 -4.298 11.441 1.00 96.12 167 LYS A O 1
ATOM 1298 N N . LEU A 1 168 ? -7.132 -6.225 11.764 1.00 95.38 168 LEU A N 1
ATOM 1299 C CA . LEU A 1 168 ? -8.270 -6.980 12.294 1.00 95.38 168 LEU A CA 1
ATOM 1300 C C . LEU A 1 168 ? -8.812 -6.354 13.576 1.00 95.38 168 LEU A C 1
ATOM 1302 O O . LEU A 1 168 ? -10.019 -6.177 13.702 1.00 95.38 168 LEU A O 1
ATOM 1306 N N . ALA A 1 169 ? -7.934 -5.947 14.492 1.00 95.75 169 ALA A N 1
ATOM 1307 C CA . ALA A 1 169 ? -8.362 -5.261 15.702 1.00 95.75 169 ALA A CA 1
ATOM 1308 C C . ALA A 1 169 ? -9.053 -3.921 15.393 1.00 95.75 169 ALA A C 1
ATOM 1310 O O . ALA A 1 169 ? -10.080 -3.608 15.993 1.00 95.75 169 ALA A O 1
ATOM 1311 N N . CYS A 1 170 ? -8.545 -3.150 14.421 1.00 95.50 170 CYS A N 1
ATOM 1312 C CA . CYS A 1 170 ? -9.225 -1.933 13.966 1.00 95.50 170 CYS A CA 1
ATOM 1313 C C . CYS A 1 170 ? -10.621 -2.237 13.407 1.00 95.50 170 CYS A C 1
ATOM 1315 O O . CYS A 1 170 ? -11.575 -1.541 13.748 1.00 95.50 170 CYS A O 1
ATOM 1317 N N . LEU A 1 171 ? -10.737 -3.267 12.562 1.00 94.19 171 LEU A N 1
ATOM 1318 C CA . LEU A 1 171 ? -12.001 -3.675 11.951 1.00 94.19 171 LEU A CA 1
ATOM 1319 C C . LEU A 1 171 ? -13.020 -4.098 13.013 1.00 94.19 171 LEU A C 1
ATOM 1321 O O . LEU A 1 171 ? -14.137 -3.590 13.021 1.00 94.19 171 LEU A O 1
ATOM 1325 N N . TRP A 1 172 ? -12.605 -4.935 13.966 1.00 94.00 172 TRP A N 1
ATOM 1326 C CA . TRP A 1 172 ? -13.460 -5.362 15.071 1.00 94.00 172 TRP A CA 1
ATOM 1327 C C . TRP A 1 172 ? -14.016 -4.162 15.846 1.00 94.00 172 TRP A C 1
ATOM 1329 O O . TRP A 1 172 ? -15.220 -4.078 16.092 1.00 94.00 172 TRP A O 1
ATOM 1339 N N . VAL A 1 173 ? -13.160 -3.186 16.169 1.00 93.81 173 VAL A N 1
ATOM 1340 C CA . VAL A 1 173 ? -13.567 -1.957 16.863 1.00 93.81 173 VAL A CA 1
ATOM 1341 C C . VAL A 1 173 ? -14.545 -1.129 16.022 1.00 93.81 173 VAL A C 1
ATOM 1343 O O . VAL A 1 173 ? -15.541 -0.638 16.556 1.00 93.81 173 VAL A O 1
ATOM 1346 N N . LEU A 1 174 ? -14.291 -0.982 14.717 1.00 91.50 174 LEU A N 1
ATOM 1347 C CA . LEU A 1 174 ? -15.179 -0.266 13.795 1.00 91.50 174 LEU A CA 1
ATOM 1348 C C . LEU A 1 174 ? -16.568 -0.906 13.712 1.00 91.50 174 LEU A C 1
ATOM 1350 O O . LEU A 1 174 ? -17.554 -0.180 13.601 1.00 91.50 174 LEU A O 1
ATOM 1354 N N . GLU A 1 175 ? -16.661 -2.229 13.792 1.00 89.94 175 GLU A N 1
ATOM 1355 C CA . GLU A 1 175 ? -17.929 -2.962 13.730 1.00 89.94 175 GLU A CA 1
ATOM 1356 C C . GLU A 1 175 ? -18.709 -2.931 15.051 1.00 89.94 175 GLU A C 1
ATOM 1358 O O . GLU A 1 175 ? -19.937 -2.836 15.041 1.00 89.94 175 GLU A O 1
ATOM 1363 N N . HIS A 1 176 ? -18.011 -2.997 16.188 1.00 89.06 176 HIS A N 1
ATOM 1364 C CA . HIS A 1 176 ? -18.644 -3.277 17.481 1.00 89.06 176 HIS A CA 1
ATOM 1365 C C . HIS A 1 176 ? -18.794 -2.050 18.381 1.00 89.06 176 HIS A C 1
ATOM 1367 O O . HIS A 1 176 ? -19.733 -1.994 19.170 1.00 89.06 176 HIS A O 1
ATOM 1373 N N . LEU A 1 177 ? -17.921 -1.045 18.263 1.00 82.19 177 LEU A N 1
ATOM 1374 C CA . LEU A 1 177 ? -17.971 0.151 19.119 1.00 82.19 177 LEU A CA 1
ATOM 1375 C C . LEU A 1 177 ? -18.715 1.328 18.475 1.00 82.19 177 LEU A C 1
ATOM 1377 O O . LEU A 1 177 ? -18.616 2.458 18.940 1.00 82.19 177 LEU A O 1
ATOM 1381 N N . THR A 1 178 ? -19.462 1.075 17.399 1.00 61.06 178 THR A N 1
ATOM 1382 C CA . THR A 1 178 ? -20.139 2.112 16.603 1.00 61.06 178 THR A CA 1
ATOM 1383 C C . THR A 1 178 ? -21.663 2.044 16.645 1.00 61.06 178 THR A C 1
ATOM 1385 O O . THR A 1 178 ? -22.319 2.765 15.898 1.00 61.06 178 THR A O 1
ATOM 1388 N N . LYS A 1 179 ? -22.223 1.216 17.536 1.00 48.59 179 LYS A N 1
ATOM 1389 C CA . LYS A 1 179 ? -23.667 1.108 17.805 1.00 48.59 179 LYS A CA 1
ATOM 1390 C C . LYS A 1 179 ? -24.074 1.708 19.162 1.00 48.59 179 LYS A C 1
ATOM 1392 O O . LYS A 1 179 ? -24.863 1.095 19.875 1.00 48.59 179 LYS A O 1
ATOM 1397 N N . ALA A 1 180 ? -23.528 2.867 19.525 1.00 40.44 180 ALA A N 1
ATOM 1398 C CA . ALA A 1 180 ? -24.037 3.658 20.649 1.00 40.44 180 ALA A CA 1
ATOM 1399 C C . ALA A 1 180 ? -24.755 4.898 20.116 1.00 40.44 180 ALA A C 1
ATOM 1401 O O . ALA A 1 180 ? -24.152 5.576 19.253 1.00 40.44 180 ALA A O 1
#

Secondary structure (DSSP, 8-state):
-HHHHHHHHHHHHHT-SPPPHHHHTTTT--EEEEEETTEEEEEEEETTEEEEEEEEEETTEEEEEESSSSGGGS--HHHHHHHHHHHH-GGGSEEPPPPPGGG--SHHHHHHHHHHS-HHHHHHHHHHTT--HHHHHHHTT--HHHHHHHHHHHHTT---TTHHHHHHHHHHHHHHTT--

pLDDT: mean 91.01, std 8.07, range [40.44, 97.81]

Radius of gyration: 17.53 Å; chains: 1; bounding box: 44×30×46 Å

Sequence (180 aa):
MLDLIALAAAVQQRWSARPSAKAQGYIGQFFETSLLKTKISAKVQGNHGVYRVSLALRGSELEARCSCYIGADGYCHHAEALAHSFLSQPEMFREQKEVKAEKIRTLDDLEAYLQGITLDELLKQLKAKGISQKALAKSIGMSTQHLAAVKSSELKNRYFHELGATKLACLWVLEHLTKA